Protein AF-D4CXG6-F1 (afdb_monomer_lite)

Radius of gyration: 15.13 Å; chains: 1; bounding box: 37×36×36 Å

Sequence (139 aa):
MRKNEWNICGYTGIQTYENPNTAMRTIRCSNELLEKIRDFYKKVLKIEFDPKKNIRGFKQQELTFSFKCGIGYNIIDEDLLDSTGTGLRRKVFEAYLNYCKNKTESRLNLLNAEIECHNDSKFSSGNFSEKIKIEKFKG

Foldseek 3Di:
DPPAWDQQLNFTWGFPDADPVQRKTKIKTWCVVVVLLCCCCVQWQVDDDDCVPQAAPWDDDPTMIIGIAHDDFDCCQPRVGVALRPCLVVQLSSLSVVCVVPVDPVSLVSSQVSLVVLCPDPCCVDDSHPVGNTDRGDD

Secondary structure (DSSP, 8-state):
--TTEEEETTEEEEEEEE-TTT--EEEEEEHHHHHHHHHHIIIII-S---HHHHSTT-EE-SSEEEEEE-SSS-HIIIIIH---SSSHHHHHHHHHHHHHHS--HHHHHHHHHHHHHHHH-TTTSSSS----PPPPP--

Organism: NCBI:txid546275

Structure (mmCIF, N/CA/C/O backbone):
data_AF-D4CXG6-F1
#
_entry.id   AF-D4CXG6-F1
#
loop_
_atom_site.group_PDB
_atom_site.id
_atom_site.type_symbol
_atom_site.label_atom_id
_atom_site.label_alt_id
_atom_site.label_comp_id
_atom_site.label_asym_id
_atom_site.label_entity_id
_atom_site.label_seq_id
_atom_site.pdbx_PDB_ins_code
_atom_site.Cartn_x
_atom_site.Cartn_y
_atom_site.Cartn_z
_atom_site.occupancy
_atom_site.B_iso_or_equiv
_atom_site.auth_seq_id
_atom_site.auth_comp_id
_atom_site.auth_asym_id
_atom_site.auth_atom_id
_atom_site.pdbx_PDB_model_num
ATOM 1 N N . MET A 1 1 ? 11.153 -19.547 -5.235 1.00 48.75 1 MET A N 1
ATOM 2 C CA . MET A 1 1 ? 10.845 -18.225 -5.826 1.00 48.75 1 MET A CA 1
ATOM 3 C C . MET A 1 1 ? 11.508 -18.140 -7.182 1.00 48.75 1 MET A C 1
ATOM 5 O O . MET A 1 1 ? 12.684 -18.481 -7.279 1.00 48.75 1 MET A O 1
ATOM 9 N N . ARG A 1 2 ? 10.779 -17.740 -8.228 1.00 53.88 2 ARG A N 1
ATOM 10 C CA . ARG A 1 2 ? 11.416 -17.432 -9.520 1.00 53.88 2 ARG A CA 1
ATOM 11 C C . ARG A 1 2 ? 12.286 -16.183 -9.328 1.00 53.88 2 ARG A C 1
ATOM 13 O O . ARG A 1 2 ? 11.924 -15.325 -8.530 1.00 53.88 2 ARG A O 1
ATOM 20 N N . LYS A 1 3 ? 13.414 -16.062 -10.043 1.00 65.06 3 LYS A N 1
ATOM 21 C CA . LYS A 1 3 ? 14.434 -14.999 -9.849 1.00 65.06 3 LYS A CA 1
ATOM 22 C C . LYS A 1 3 ? 13.914 -13.544 -9.894 1.00 65.06 3 LYS A C 1
ATOM 24 O O . LYS A 1 3 ? 14.653 -12.651 -9.510 1.00 65.06 3 LYS A O 1
ATOM 29 N N . ASN A 1 4 ? 12.661 -13.316 -10.299 1.00 87.94 4 ASN A N 1
ATOM 30 C CA . ASN A 1 4 ? 12.071 -11.994 -10.532 1.00 87.94 4 ASN A CA 1
ATOM 31 C C . ASN A 1 4 ? 10.745 -11.763 -9.774 1.00 87.94 4 ASN A C 1
ATOM 33 O O . ASN A 1 4 ? 10.035 -10.804 -10.075 1.00 87.94 4 ASN A O 1
ATOM 37 N N . GLU A 1 5 ? 10.368 -12.644 -8.843 1.00 93.94 5 GLU A N 1
ATOM 38 C CA . GLU A 1 5 ? 9.148 -12.504 -8.035 1.00 93.94 5 GLU A CA 1
ATOM 39 C C . GLU A 1 5 ? 9.421 -11.731 -6.741 1.00 93.94 5 GLU A C 1
ATOM 41 O O . GLU A 1 5 ? 10.360 -12.031 -6.006 1.00 93.94 5 GLU A O 1
ATOM 46 N N . TRP A 1 6 ? 8.555 -10.766 -6.447 1.00 93.19 6 TRP A N 1
ATOM 47 C CA . TRP A 1 6 ? 8.600 -9.908 -5.270 1.00 93.19 6 TRP A CA 1
ATOM 48 C C . TRP A 1 6 ? 7.334 -10.110 -4.436 1.00 93.19 6 TRP A C 1
ATOM 50 O O . TRP A 1 6 ? 6.233 -10.186 -4.981 1.00 93.19 6 TRP A O 1
ATOM 60 N N . ASN A 1 7 ? 7.480 -10.172 -3.112 1.00 93.81 7 ASN A N 1
ATOM 61 C CA . ASN A 1 7 ? 6.342 -10.138 -2.196 1.00 93.81 7 ASN A CA 1
ATOM 62 C C . ASN A 1 7 ? 6.025 -8.680 -1.832 1.00 93.81 7 ASN A C 1
ATOM 64 O O . ASN A 1 7 ? 6.774 -8.050 -1.089 1.00 93.81 7 ASN A O 1
ATOM 68 N N . ILE A 1 8 ? 4.914 -8.160 -2.349 1.00 94.62 8 ILE A N 1
ATOM 69 C CA . ILE A 1 8 ? 4.419 -6.804 -2.107 1.00 94.62 8 ILE A CA 1
ATOM 70 C C . ILE A 1 8 ? 3.212 -6.898 -1.168 1.00 94.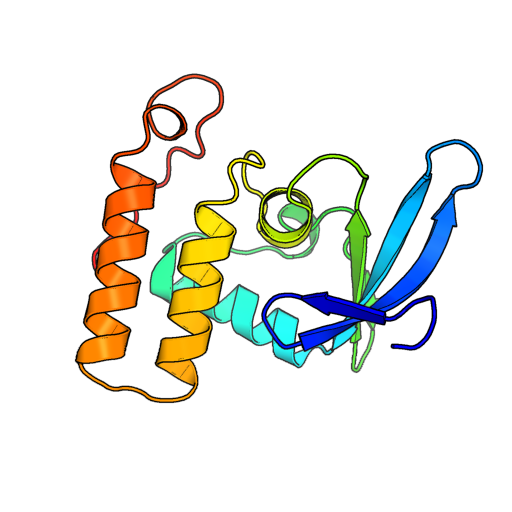62 8 ILE A C 1
ATOM 72 O O . ILE A 1 8 ? 2.075 -7.035 -1.613 1.00 94.62 8 ILE A O 1
ATOM 76 N N . CYS A 1 9 ? 3.459 -6.899 0.145 1.00 92.75 9 CYS A N 1
ATOM 77 C CA . CYS A 1 9 ? 2.420 -7.009 1.184 1.00 92.75 9 CYS A CA 1
ATOM 78 C C . CYS A 1 9 ? 1.463 -8.211 1.007 1.00 92.75 9 CYS A C 1
ATOM 80 O O . CYS A 1 9 ? 0.257 -8.115 1.243 1.00 92.75 9 CYS A O 1
ATOM 82 N N . GLY A 1 10 ? 1.986 -9.358 0.571 1.00 93.00 10 GLY A N 1
ATOM 83 C CA . GLY A 1 10 ? 1.208 -10.568 0.295 1.00 93.00 10 GLY A CA 1
ATOM 84 C C . GLY A 1 10 ? 0.676 -10.678 -1.136 1.00 93.00 10 GLY A C 1
ATOM 85 O O . GLY A 1 10 ? 0.007 -11.663 -1.436 1.00 93.00 10 GLY A O 1
ATOM 86 N N . TYR A 1 11 ? 0.974 -9.712 -2.008 1.00 95.50 11 TYR A N 1
ATOM 87 C CA . TYR A 1 11 ? 0.708 -9.777 -3.446 1.00 95.50 11 TYR A CA 1
ATOM 88 C C . TYR A 1 11 ? 1.986 -10.100 -4.217 1.00 95.50 11 TYR A C 1
ATOM 90 O O . TYR A 1 11 ? 3.078 -9.658 -3.856 1.00 95.50 11 TYR A O 1
ATOM 98 N N . THR A 1 12 ? 1.858 -10.841 -5.314 1.00 96.12 12 THR A N 1
ATOM 99 C CA . THR A 1 12 ? 2.987 -11.119 -6.206 1.00 96.12 12 THR A CA 1
ATOM 100 C C . THR A 1 12 ? 3.248 -9.925 -7.122 1.00 96.12 12 THR A C 1
ATOM 102 O O . THR A 1 12 ? 2.409 -9.566 -7.948 1.00 96.12 12 THR A O 1
ATOM 105 N N . GLY A 1 13 ? 4.438 -9.341 -7.002 1.00 96.50 13 GLY A N 1
ATOM 106 C CA . GLY A 1 13 ? 5.016 -8.427 -7.981 1.00 96.50 13 GLY A CA 1
ATOM 107 C C . GLY A 1 13 ? 6.009 -9.158 -8.884 1.00 96.50 13 GLY A C 1
ATOM 108 O O . GLY A 1 13 ? 6.732 -10.041 -8.431 1.00 96.50 13 GLY A O 1
ATOM 109 N N . ILE A 1 14 ? 6.066 -8.792 -10.161 1.00 96.75 14 ILE A N 1
ATOM 110 C CA . ILE A 1 14 ? 7.031 -9.336 -11.122 1.00 96.75 14 ILE A CA 1
ATOM 111 C C . ILE A 1 14 ? 7.955 -8.216 -11.587 1.00 96.75 14 ILE A C 1
ATOM 113 O O . ILE A 1 14 ? 7.494 -7.233 -12.169 1.00 96.75 14 ILE A O 1
ATOM 117 N N . GLN A 1 15 ? 9.259 -8.377 -11.382 1.00 95.94 15 GLN A N 1
ATOM 118 C CA . GLN A 1 15 ? 10.258 -7.503 -11.985 1.00 95.94 15 GLN A CA 1
ATOM 119 C C . GLN A 1 15 ? 10.287 -7.728 -13.499 1.00 95.94 15 GLN A C 1
ATOM 121 O O . GLN A 1 15 ? 10.541 -8.832 -13.978 1.00 95.94 15 GLN A O 1
ATOM 126 N N . THR A 1 16 ? 10.009 -6.666 -14.251 1.00 95.62 16 THR A N 1
ATOM 127 C CA . THR A 1 16 ? 9.926 -6.686 -15.723 1.00 95.62 16 THR A CA 1
ATOM 128 C C . THR A 1 16 ? 11.116 -6.013 -16.393 1.00 95.62 16 THR A C 1
ATOM 130 O O . THR A 1 16 ? 11.385 -6.268 -17.562 1.00 95.62 16 THR A O 1
ATOM 133 N N . TYR A 1 17 ? 11.833 -5.164 -15.658 1.00 94.56 17 TYR A N 1
ATOM 134 C CA . TYR A 1 17 ? 12.991 -4.434 -16.153 1.00 94.56 17 TYR A CA 1
ATOM 135 C C . TYR A 1 17 ? 13.895 -4.012 -14.992 1.00 94.56 17 TYR A C 1
ATOM 137 O O . TYR A 1 17 ? 13.399 -3.711 -13.904 1.00 94.56 17 TYR A O 1
ATOM 145 N N . GLU A 1 18 ? 15.201 -3.950 -15.245 1.00 94.88 18 GLU A N 1
ATOM 146 C CA . GLU A 1 18 ? 16.203 -3.320 -14.384 1.00 94.88 18 GLU A CA 1
ATOM 147 C C . GLU A 1 18 ? 17.098 -2.438 -15.252 1.00 94.88 18 GLU A C 1
ATOM 149 O O . GLU A 1 18 ? 17.608 -2.883 -16.279 1.00 94.88 18 GLU A O 1
ATOM 154 N N . ASN A 1 19 ? 17.254 -1.173 -14.867 1.00 92.56 19 ASN A N 1
ATOM 155 C CA . ASN A 1 19 ? 18.161 -0.266 -15.548 1.00 92.56 19 ASN A CA 1
ATOM 156 C C . ASN A 1 19 ? 19.610 -0.668 -15.219 1.00 92.56 19 ASN A C 1
ATOM 158 O O . ASN A 1 19 ? 19.979 -0.604 -14.045 1.00 92.56 19 ASN A O 1
ATOM 162 N N . PRO A 1 20 ? 20.445 -1.014 -16.215 1.00 91.19 20 PRO A N 1
ATOM 163 C CA . PRO A 1 20 ? 21.800 -1.511 -15.968 1.00 91.19 20 PRO A CA 1
ATOM 164 C C . PRO A 1 20 ? 22.737 -0.459 -15.358 1.00 91.19 20 PRO A C 1
ATOM 166 O O . PRO A 1 20 ? 23.720 -0.819 -14.724 1.00 91.19 20 PRO A O 1
ATOM 169 N N . ASN A 1 21 ? 22.428 0.832 -15.517 1.00 92.56 21 ASN A N 1
ATOM 170 C CA . ASN A 1 21 ? 23.275 1.929 -15.046 1.00 92.56 21 ASN A CA 1
ATOM 171 C C . ASN A 1 21 ? 22.874 2.438 -13.657 1.00 92.56 21 ASN A C 1
ATOM 173 O O . ASN A 1 21 ? 23.704 2.990 -12.945 1.00 92.56 21 ASN A O 1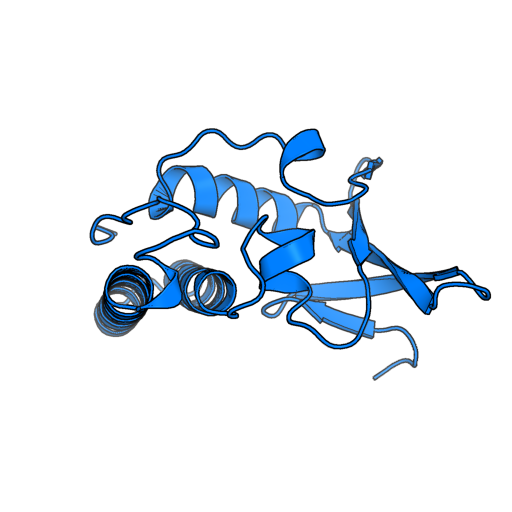
ATOM 177 N N . THR A 1 22 ? 21.600 2.299 -13.276 1.00 90.75 22 THR A N 1
ATOM 178 C CA . THR A 1 22 ? 21.073 2.862 -12.017 1.00 90.75 22 THR A CA 1
ATOM 179 C C . THR A 1 22 ? 20.518 1.819 -11.053 1.00 90.75 22 THR A C 1
ATOM 181 O O . THR A 1 22 ? 20.075 2.184 -9.967 1.00 90.75 22 THR A O 1
ATOM 184 N N . ALA A 1 23 ? 20.476 0.543 -11.453 1.00 90.69 23 ALA A N 1
ATOM 185 C CA . ALA A 1 23 ? 19.812 -0.553 -10.740 1.00 90.69 23 ALA A CA 1
ATOM 186 C C . ALA A 1 23 ? 18.314 -0.312 -10.437 1.00 90.69 23 ALA A C 1
ATOM 188 O O . ALA A 1 23 ? 17.702 -1.046 -9.661 1.00 90.69 23 ALA A O 1
ATOM 189 N N . MET A 1 24 ? 17.693 0.706 -11.048 1.00 94.38 24 MET A N 1
ATOM 190 C CA . MET A 1 24 ? 16.272 1.002 -10.872 1.00 94.38 24 MET A CA 1
ATOM 191 C C . MET A 1 24 ? 15.422 -0.071 -11.546 1.00 94.38 24 MET A C 1
ATOM 193 O O . MET A 1 24 ? 15.596 -0.362 -12.731 1.00 94.38 24 MET A O 1
ATOM 197 N N . ARG A 1 25 ? 14.462 -0.622 -10.811 1.00 95.75 25 ARG A N 1
ATOM 198 C CA . ARG A 1 25 ? 13.620 -1.734 -11.256 1.00 95.75 25 ARG A CA 1
ATOM 199 C C . ARG A 1 25 ? 12.233 -1.254 -11.630 1.00 95.75 25 ARG A C 1
ATOM 201 O O . ARG A 1 25 ? 11.761 -0.247 -11.117 1.00 95.75 25 ARG A O 1
ATOM 208 N N . THR A 1 26 ? 11.575 -1.978 -12.529 1.00 97.19 26 THR A N 1
ATOM 209 C CA . THR A 1 26 ? 10.138 -1.832 -12.797 1.00 97.19 26 THR A CA 1
ATOM 210 C C . THR A 1 26 ? 9.419 -3.085 -12.331 1.00 97.19 26 THR A C 1
ATOM 212 O O . THR A 1 26 ? 9.649 -4.174 -12.869 1.00 97.19 26 THR A O 1
ATOM 215 N N . ILE A 1 27 ? 8.542 -2.927 -11.345 1.00 97.38 27 ILE A N 1
ATOM 216 C CA . ILE A 1 27 ? 7.746 -4.008 -10.770 1.00 97.38 27 ILE A CA 1
ATOM 217 C C . ILE A 1 27 ? 6.322 -3.890 -11.300 1.00 97.38 27 ILE A C 1
ATOM 219 O O . ILE A 1 27 ? 5.724 -2.817 -11.250 1.00 97.38 27 ILE A O 1
ATOM 223 N N . ARG A 1 28 ? 5.783 -4.991 -11.822 1.00 97.81 28 ARG A N 1
ATOM 224 C CA . ARG A 1 28 ? 4.398 -5.109 -12.286 1.00 97.81 28 ARG A CA 1
ATOM 225 C C . ARG A 1 28 ? 3.577 -5.906 -11.277 1.00 97.81 28 ARG A C 1
ATOM 227 O O . ARG A 1 28 ? 3.983 -7.004 -10.905 1.00 97.81 28 ARG A O 1
ATOM 234 N N . CYS A 1 29 ? 2.416 -5.382 -10.905 1.00 97.75 29 CYS A N 1
ATOM 235 C CA . CYS A 1 29 ? 1.478 -5.962 -9.945 1.00 97.75 29 CYS A CA 1
ATOM 236 C C . CYS A 1 29 ? 0.060 -6.028 -10.536 1.00 97.75 29 CYS A C 1
ATOM 238 O O . CYS A 1 29 ? -0.241 -5.368 -11.533 1.00 97.75 29 CYS A O 1
ATOM 240 N N . SER A 1 30 ? -0.826 -6.811 -9.918 1.00 97.75 30 SER A N 1
ATOM 241 C CA . SER A 1 30 ? -2.244 -6.855 -10.295 1.00 97.75 30 SER A CA 1
ATOM 242 C C . SER A 1 30 ? -2.971 -5.557 -9.930 1.00 97.75 30 SER A C 1
ATOM 244 O O . SER A 1 30 ? -2.644 -4.906 -8.937 1.00 97.75 30 SER A O 1
ATOM 246 N N . ASN A 1 31 ? -4.008 -5.202 -10.695 1.00 97.81 31 ASN A N 1
ATOM 247 C CA . ASN A 1 31 ? -4.876 -4.070 -10.349 1.00 97.81 31 ASN A CA 1
ATOM 248 C C . ASN A 1 31 ? -5.645 -4.294 -9.032 1.00 97.81 31 ASN A C 1
ATOM 250 O O . ASN A 1 31 ? -6.054 -3.327 -8.403 1.00 97.81 31 ASN A O 1
ATOM 254 N N . GLU A 1 32 ? -5.763 -5.532 -8.544 1.00 97.56 32 GLU A N 1
ATOM 255 C CA . GLU A 1 32 ? -6.318 -5.809 -7.213 1.00 97.56 32 GLU A CA 1
ATOM 256 C C . GLU A 1 32 ? -5.523 -5.109 -6.099 1.00 97.56 32 GLU A C 1
ATOM 258 O O . GLU A 1 32 ? -6.116 -4.475 -5.224 1.00 97.56 32 GLU A O 1
ATOM 263 N N . LEU A 1 33 ? -4.184 -5.158 -6.153 1.00 97.88 33 LEU A N 1
ATOM 264 C CA . LEU A 1 33 ? -3.340 -4.426 -5.207 1.00 97.88 33 LEU A CA 1
ATOM 265 C C . LEU A 1 33 ? -3.579 -2.913 -5.320 1.00 97.88 33 LEU A C 1
ATOM 267 O O . LEU A 1 33 ? -3.671 -2.236 -4.298 1.00 97.88 33 LEU A O 1
ATOM 271 N N . LEU A 1 34 ? -3.726 -2.389 -6.542 1.00 98.06 34 LEU A N 1
ATOM 272 C CA . LEU A 1 34 ? -4.014 -0.969 -6.760 1.00 98.06 34 LEU A CA 1
ATOM 273 C C . LEU A 1 34 ? -5.338 -0.556 -6.108 1.00 98.06 34 LEU A C 1
ATOM 275 O O . LEU A 1 34 ? -5.387 0.482 -5.451 1.00 98.06 34 LEU A O 1
ATOM 279 N N . GLU A 1 35 ? -6.388 -1.374 -6.220 1.00 97.62 35 GLU A N 1
ATOM 280 C CA . GLU A 1 35 ? -7.658 -1.107 -5.538 1.00 97.62 35 GLU A CA 1
ATOM 281 C C . GLU A 1 35 ? -7.504 -1.118 -4.014 1.00 97.62 35 GLU A C 1
ATOM 283 O O . GLU A 1 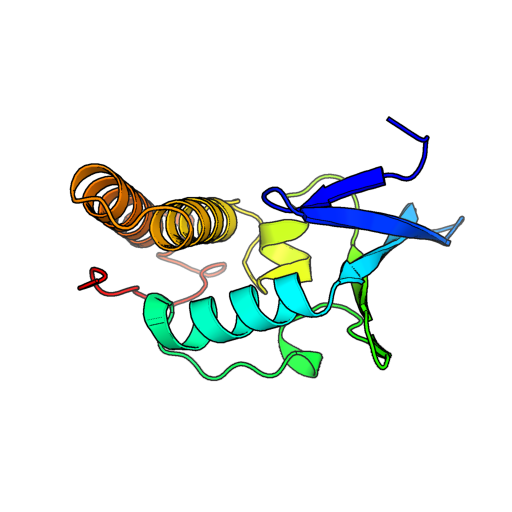35 ? -8.090 -0.275 -3.337 1.00 97.62 35 GLU A O 1
ATOM 288 N N . LYS A 1 36 ? -6.672 -2.004 -3.447 1.00 98.06 36 LYS A N 1
ATOM 289 C CA . LYS A 1 36 ? -6.389 -1.968 -2.002 1.00 98.06 36 LYS A CA 1
ATOM 290 C C . LYS A 1 36 ? -5.646 -0.712 -1.575 1.00 98.06 36 LYS A C 1
ATOM 292 O O . LYS A 1 36 ? -5.943 -0.196 -0.500 1.00 98.06 36 LYS A O 1
ATOM 297 N N . ILE A 1 37 ? -4.720 -0.216 -2.394 1.00 98.12 37 ILE A N 1
ATOM 298 C CA . ILE A 1 37 ? -4.020 1.048 -2.134 1.00 98.12 37 ILE A CA 1
ATOM 299 C C . ILE A 1 37 ? -5.020 2.212 -2.186 1.00 98.12 37 ILE A C 1
ATOM 301 O O . ILE A 1 37 ? -5.073 3.001 -1.248 1.00 98.12 37 ILE A O 1
ATOM 305 N N . ARG A 1 38 ? -5.892 2.278 -3.202 1.00 97.75 38 ARG A N 1
ATOM 306 C CA . ARG A 1 38 ? -6.968 3.292 -3.281 1.00 97.75 38 ARG A CA 1
ATOM 307 C C . ARG A 1 38 ? -7.841 3.294 -2.032 1.00 97.75 38 ARG A C 1
ATOM 309 O O . ARG A 1 38 ? -8.101 4.339 -1.434 1.00 97.75 38 ARG A O 1
ATOM 316 N N . ASP A 1 39 ? -8.274 2.106 -1.629 1.00 97.69 39 ASP A N 1
ATOM 317 C CA . ASP A 1 39 ? -9.080 1.904 -0.435 1.00 97.69 39 ASP A CA 1
ATOM 318 C C . ASP A 1 39 ? -8.342 2.339 0.833 1.00 97.69 39 ASP A C 1
ATOM 320 O O . ASP A 1 39 ? -8.940 2.974 1.697 1.00 97.69 39 ASP A O 1
ATOM 324 N N . PHE A 1 40 ? -7.052 2.029 0.941 1.00 97.44 40 PHE A N 1
ATOM 325 C CA . PHE A 1 40 ? -6.211 2.436 2.058 1.00 97.44 40 PHE A CA 1
ATOM 326 C C . PHE A 1 40 ? -6.107 3.962 2.168 1.00 97.44 40 PHE A C 1
ATOM 328 O O . PHE A 1 40 ? -6.374 4.515 3.237 1.00 97.44 40 PHE A O 1
ATOM 335 N N . TYR A 1 41 ? -5.828 4.655 1.062 1.00 96.00 41 TYR A N 1
ATOM 336 C CA . TYR A 1 41 ? -5.781 6.118 1.037 1.00 96.00 41 TYR A CA 1
ATOM 337 C C . TYR A 1 41 ? -7.122 6.736 1.451 1.00 96.00 41 TYR A C 1
ATOM 339 O O . TYR A 1 41 ? -7.175 7.616 2.309 1.00 96.00 41 TYR A O 1
ATOM 347 N N . LYS A 1 42 ? -8.231 6.215 0.918 1.00 95.75 42 LYS A N 1
ATOM 348 C CA . LYS A 1 42 ? -9.578 6.717 1.214 1.00 95.75 42 LYS A CA 1
ATOM 349 C C . LYS A 1 42 ? -10.034 6.423 2.645 1.00 95.75 42 LYS A C 1
ATOM 351 O O . LYS A 1 42 ? -10.698 7.242 3.282 1.00 95.75 42 LYS A O 1
ATOM 356 N N . LYS A 1 43 ? -9.789 5.209 3.137 1.00 96.12 43 LYS A N 1
ATOM 357 C CA . LYS A 1 43 ? -10.406 4.704 4.372 1.00 96.12 43 LYS A CA 1
ATOM 358 C C . LYS A 1 43 ? -9.518 4.898 5.592 1.00 96.12 43 LYS A C 1
ATOM 360 O O . LYS A 1 43 ? -10.075 5.140 6.660 1.00 96.12 43 LYS A O 1
ATOM 365 N N . VAL A 1 44 ? -8.200 4.824 5.423 1.00 95.62 44 VAL A N 1
ATOM 366 C CA . VAL A 1 44 ? -7.221 4.961 6.506 1.00 95.62 44 VAL A CA 1
ATOM 367 C C . VAL A 1 44 ? -6.573 6.338 6.460 1.00 95.62 44 VAL A C 1
ATOM 369 O O . VAL A 1 44 ? -6.756 7.100 7.398 1.00 95.62 44 VAL A O 1
ATOM 372 N N . LEU A 1 45 ? -5.898 6.703 5.363 1.00 92.75 45 LEU A N 1
ATOM 373 C CA . LEU A 1 45 ? -5.139 7.964 5.313 1.00 92.75 45 LEU A CA 1
ATOM 374 C C . LEU A 1 45 ? -6.021 9.219 5.238 1.00 92.75 45 LEU A C 1
ATOM 376 O O . LEU A 1 45 ? -5.588 10.281 5.667 1.00 92.75 45 LEU A O 1
ATOM 380 N N . LYS A 1 46 ? -7.249 9.104 4.712 1.00 92.50 46 LYS A N 1
ATOM 381 C CA . LYS A 1 46 ? -8.200 10.218 4.520 1.00 92.50 46 LYS A CA 1
ATOM 382 C C . LYS A 1 46 ? -7.659 11.348 3.635 1.00 92.50 46 LYS A C 1
ATOM 384 O O . LYS A 1 46 ? -8.010 12.507 3.826 1.00 92.50 46 LYS A O 1
ATOM 389 N N . ILE A 1 47 ? -6.853 10.998 2.636 1.00 90.56 47 ILE A N 1
ATOM 390 C CA . ILE A 1 47 ? -6.294 11.942 1.660 1.00 90.56 47 ILE A CA 1
ATOM 391 C C . ILE A 1 47 ? -6.677 11.544 0.233 1.00 90.56 47 ILE A C 1
ATOM 393 O O . ILE A 1 47 ? -7.036 10.392 -0.033 1.00 90.56 47 ILE A O 1
ATOM 397 N N . GLU A 1 48 ? -6.607 12.507 -0.685 1.00 92.12 48 GLU A N 1
ATOM 398 C CA . GLU A 1 48 ? -6.776 12.249 -2.114 1.00 92.12 48 GLU A CA 1
ATOM 399 C C . GLU A 1 48 ? -5.661 11.327 -2.625 1.00 92.12 48 GLU A C 1
ATOM 401 O O . GLU A 1 48 ? -4.501 11.459 -2.235 1.00 92.12 48 GLU A O 1
ATOM 406 N N . PHE A 1 49 ? -6.023 10.390 -3.500 1.00 94.75 49 PHE A N 1
ATOM 407 C CA . PHE A 1 49 ? -5.084 9.472 -4.128 1.00 94.75 49 PHE A CA 1
ATOM 408 C C . PHE A 1 49 ? -5.156 9.586 -5.643 1.00 94.75 49 PHE A C 1
ATOM 410 O O . PHE A 1 49 ? -6.176 9.263 -6.256 1.00 94.75 49 PHE A O 1
ATOM 417 N N . ASP A 1 50 ? -4.038 9.984 -6.237 1.00 96.06 50 ASP A N 1
ATOM 418 C CA . ASP A 1 50 ? -3.799 9.953 -7.670 1.00 96.06 50 ASP A CA 1
ATOM 419 C C . ASP A 1 50 ? -2.596 9.034 -7.931 1.00 96.06 50 ASP A C 1
ATOM 421 O O . ASP A 1 50 ? -1.454 9.429 -7.674 1.00 96.06 50 ASP A O 1
ATOM 425 N N . PRO A 1 51 ? -2.804 7.824 -8.484 1.00 96.50 51 PRO A N 1
ATOM 426 C CA . PRO A 1 51 ? -1.720 6.890 -8.768 1.00 96.50 51 PRO A CA 1
ATOM 427 C C . PRO A 1 51 ? -0.567 7.502 -9.569 1.00 96.50 51 PRO A C 1
ATOM 429 O O . PRO A 1 51 ? 0.580 7.117 -9.374 1.00 96.50 51 PRO A O 1
ATOM 432 N N . LYS A 1 52 ? -0.841 8.462 -10.466 1.00 96.81 52 LYS A N 1
ATOM 433 C CA . LYS A 1 52 ? 0.208 9.097 -11.278 1.00 96.81 52 LYS A CA 1
ATOM 434 C C . LYS A 1 52 ? 1.121 10.006 -10.457 1.00 96.81 52 LYS A C 1
ATOM 436 O O . LYS A 1 52 ? 2.254 10.231 -10.877 1.00 96.81 52 LYS A O 1
ATOM 441 N N . LYS A 1 53 ? 0.629 10.534 -9.335 1.00 94.62 53 LYS A N 1
ATOM 442 C CA . LYS A 1 53 ? 1.382 11.399 -8.419 1.00 94.62 53 LYS A CA 1
ATOM 443 C C . LYS A 1 53 ? 2.000 10.604 -7.274 1.00 94.62 53 LYS A C 1
ATOM 445 O O . LYS A 1 53 ? 3.153 10.841 -6.951 1.00 94.62 53 LYS A O 1
ATOM 450 N N . ASN A 1 54 ? 1.248 9.659 -6.708 1.00 94.81 54 ASN A N 1
ATOM 451 C CA . ASN A 1 54 ? 1.616 8.961 -5.475 1.00 94.81 54 ASN A CA 1
ATOM 452 C C . ASN A 1 54 ? 2.388 7.650 -5.701 1.00 94.81 54 ASN A C 1
ATOM 454 O O . ASN A 1 54 ? 2.938 7.092 -4.760 1.00 94.81 54 ASN A O 1
ATOM 458 N N . ILE A 1 55 ? 2.414 7.107 -6.923 1.00 97.06 55 ILE A N 1
ATOM 459 C CA . ILE A 1 55 ? 3.182 5.895 -7.230 1.00 97.06 55 ILE A CA 1
ATOM 460 C C . ILE A 1 55 ? 4.282 6.245 -8.225 1.00 97.06 55 ILE A C 1
ATOM 462 O O . ILE A 1 55 ? 4.032 6.676 -9.358 1.00 97.06 55 ILE A O 1
ATOM 466 N N . ARG A 1 56 ? 5.534 6.011 -7.829 1.00 95.38 56 ARG A N 1
ATOM 467 C CA . ARG A 1 56 ? 6.689 6.388 -8.638 1.00 95.38 56 ARG A CA 1
ATOM 468 C C . ARG A 1 56 ? 6.685 5.653 -9.973 1.00 95.38 56 ARG A C 1
ATOM 470 O O . ARG A 1 56 ? 6.745 4.428 -10.048 1.00 95.38 56 ARG A O 1
ATOM 477 N N . GLY A 1 57 ? 6.677 6.413 -11.067 1.00 96.50 57 GLY A N 1
ATOM 478 C CA . GLY A 1 57 ? 6.723 5.850 -12.418 1.00 96.50 57 GLY A CA 1
ATOM 479 C C . GLY A 1 57 ? 5.496 5.009 -12.784 1.00 96.50 57 GLY A C 1
ATOM 480 O O . GLY A 1 57 ? 5.625 4.105 -13.613 1.00 96.50 57 GLY A O 1
ATOM 481 N N . PHE A 1 58 ? 4.344 5.297 -12.170 1.00 98.31 58 PHE A N 1
ATOM 482 C CA . PHE A 1 58 ? 3.089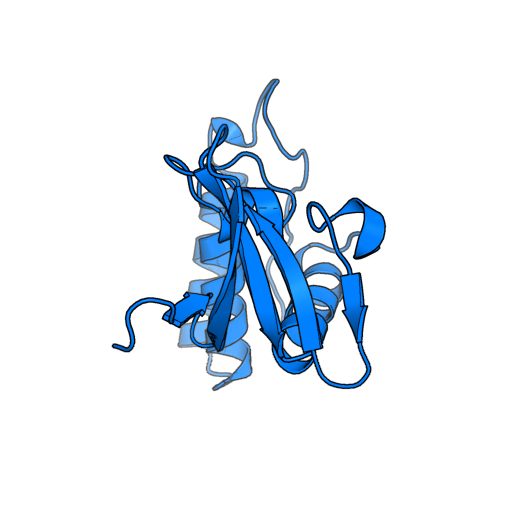 4.592 -12.397 1.00 98.31 58 PHE A CA 1
ATOM 483 C C . PHE A 1 58 ? 2.731 4.475 -13.883 1.00 98.31 58 PHE A C 1
ATOM 485 O O . PHE A 1 58 ? 2.697 5.459 -14.627 1.00 98.31 58 PHE A O 1
ATOM 492 N N . LYS A 1 59 ? 2.397 3.255 -14.303 1.00 97.69 59 LYS A N 1
ATOM 493 C CA . LYS A 1 59 ? 1.730 2.965 -15.576 1.00 97.69 59 LYS A CA 1
ATOM 494 C C . LYS A 1 59 ? 0.666 1.908 -15.339 1.00 97.69 59 LYS A C 1
ATOM 496 O O . LYS A 1 59 ? 0.940 0.918 -14.670 1.00 97.69 59 LYS A O 1
ATOM 501 N N . GLN A 1 60 ? -0.514 2.092 -15.917 1.00 97.50 60 GLN A N 1
ATOM 502 C CA . GLN A 1 60 ? -1.618 1.141 -15.811 1.00 97.50 60 GLN A CA 1
ATOM 503 C C . GLN A 1 60 ? -1.925 0.510 -17.169 1.00 97.50 60 GLN A C 1
ATOM 505 O O . GLN A 1 60 ? -1.869 1.170 -18.204 1.00 97.50 60 GLN A O 1
ATOM 510 N N . GLN A 1 61 ? -2.250 -0.774 -17.131 1.00 95.31 61 GLN A N 1
ATOM 511 C CA . GLN A 1 61 ? -2.823 -1.576 -18.205 1.00 95.31 61 GLN A CA 1
ATOM 512 C C . GLN A 1 61 ? -4.152 -2.167 -17.708 1.00 95.31 61 GLN A C 1
ATOM 514 O O . GLN A 1 61 ? -4.515 -2.009 -16.539 1.00 95.31 61 GLN A O 1
ATOM 519 N N . GLU A 1 62 ? -4.866 -2.874 -18.582 1.00 94.00 62 GLU A N 1
ATOM 520 C CA . GLU A 1 62 ? -6.199 -3.426 -18.306 1.00 94.00 62 GLU A CA 1
ATOM 521 C C . GLU A 1 62 ? -6.274 -4.212 -16.982 1.00 94.00 62 GLU A C 1
ATOM 523 O O . GLU A 1 62 ? -7.121 -3.923 -16.138 1.00 94.00 62 GLU A O 1
ATOM 528 N N . LEU A 1 63 ? -5.334 -5.137 -16.746 1.00 96.19 63 LEU A N 1
ATOM 529 C CA . LEU A 1 63 ? -5.345 -6.028 -15.571 1.00 96.19 63 LEU A CA 1
ATOM 530 C C . LEU A 1 63 ? -4.208 -5.779 -14.568 1.00 96.19 63 LEU A C 1
ATOM 532 O O . LEU A 1 63 ? -4.212 -6.328 -13.463 1.00 96.19 63 LEU A O 1
ATOM 536 N N . THR A 1 64 ? -3.219 -4.969 -14.937 1.00 98.06 64 THR A N 1
ATOM 537 C CA . THR A 1 64 ? -2.008 -4.759 -14.136 1.00 98.06 64 THR A CA 1
ATOM 538 C C . THR A 1 64 ? -1.594 -3.304 -14.114 1.00 98.06 64 THR A C 1
ATOM 540 O O . THR A 1 64 ? -1.829 -2.576 -15.075 1.00 98.06 64 THR A O 1
ATOM 543 N N . PHE A 1 65 ? -0.853 -2.917 -13.087 1.00 98.44 65 PHE A N 1
ATOM 544 C CA . PHE A 1 65 ? -0.098 -1.674 -13.073 1.00 98.44 65 PHE A CA 1
ATOM 545 C C . PHE A 1 65 ? 1.378 -1.965 -12.816 1.00 98.44 65 PHE A C 1
ATOM 547 O O . PHE A 1 65 ? 1.749 -3.047 -12.357 1.00 98.44 65 PHE A O 1
ATOM 554 N N . SER A 1 66 ? 2.236 -1.004 -13.124 1.00 98.06 66 SER A N 1
ATOM 555 C CA . SER A 1 66 ? 3.653 -1.061 -12.800 1.00 98.06 66 SER A CA 1
ATOM 556 C C . SER A 1 66 ? 4.111 0.210 -12.118 1.00 98.06 66 SER A C 1
ATOM 558 O O . SER A 1 66 ? 3.600 1.288 -12.420 1.00 98.06 66 SER A O 1
ATOM 560 N N . PHE A 1 67 ? 5.127 0.079 -11.280 1.00 98.00 67 PHE A N 1
ATOM 561 C CA . PHE A 1 67 ? 5.828 1.185 -10.645 1.00 98.00 67 PHE A CA 1
ATOM 562 C C . PHE A 1 67 ? 7.337 0.964 -10.731 1.00 98.00 67 PHE A C 1
ATOM 564 O O . PHE A 1 67 ? 7.806 -0.146 -11.011 1.00 98.00 67 PHE A O 1
ATOM 571 N N . LYS A 1 68 ? 8.102 2.034 -10.537 1.00 97.25 68 LYS A N 1
ATOM 572 C CA . LYS A 1 68 ? 9.561 1.996 -10.496 1.00 97.25 68 LYS A CA 1
ATOM 573 C C . LYS A 1 68 ? 10.037 2.064 -9.059 1.00 97.25 68 LYS A C 1
ATOM 575 O O . LYS A 1 68 ? 9.514 2.868 -8.301 1.00 97.25 68 LYS A O 1
ATOM 580 N N . CYS A 1 69 ? 11.065 1.297 -8.726 1.00 95.31 69 CYS A N 1
ATOM 581 C CA . CYS A 1 69 ? 11.669 1.341 -7.403 1.00 95.31 69 CYS A CA 1
ATOM 582 C C . CYS A 1 69 ? 13.193 1.260 -7.444 1.00 95.31 69 CYS A C 1
ATOM 584 O O . CYS A 1 69 ? 13.782 0.716 -8.385 1.00 95.31 69 CYS A O 1
ATOM 586 N N . GLY A 1 70 ? 13.824 1.828 -6.422 1.00 90.56 70 GLY A N 1
ATOM 587 C CA . GLY A 1 70 ? 15.264 1.769 -6.205 1.00 90.56 70 GLY A CA 1
ATOM 588 C C . GLY A 1 70 ? 15.696 0.552 -5.386 1.00 90.56 70 GLY A C 1
ATOM 589 O O . GLY A 1 70 ? 15.013 -0.474 -5.330 1.00 90.56 70 GLY A O 1
ATOM 590 N N . ILE A 1 71 ? 16.865 0.680 -4.756 1.00 84.31 71 ILE A N 1
ATOM 591 C CA . ILE A 1 71 ? 17.465 -0.314 -3.862 1.00 84.31 71 ILE A CA 1
ATOM 592 C C . ILE A 1 71 ? 17.945 0.368 -2.580 1.00 84.31 71 ILE A C 1
ATOM 594 O O . ILE A 1 71 ? 18.258 1.554 -2.598 1.00 84.31 71 ILE A O 1
ATOM 598 N N . GLY A 1 72 ? 18.049 -0.386 -1.484 1.00 84.12 72 GLY A N 1
ATOM 599 C CA . GLY A 1 72 ? 18.627 0.112 -0.228 1.00 84.12 72 GLY A CA 1
ATOM 600 C C . GLY A 1 72 ? 17.647 0.809 0.724 1.00 84.12 72 GLY A C 1
ATOM 601 O O . GLY A 1 72 ? 18.080 1.302 1.758 1.00 84.12 72 GLY A O 1
ATOM 602 N N . TYR A 1 73 ? 16.347 0.822 0.417 1.00 87.69 73 TYR A N 1
ATOM 603 C CA . TYR A 1 73 ? 15.291 1.384 1.270 1.00 87.69 73 TYR A CA 1
ATOM 604 C C . TYR A 1 73 ? 13.976 0.598 1.138 1.00 87.69 73 TYR A C 1
ATOM 606 O O . TYR A 1 73 ? 13.876 -0.365 0.368 1.00 87.69 73 TYR A O 1
ATOM 614 N N . ASN A 1 74 ? 12.956 0.978 1.915 1.00 90.00 74 ASN A N 1
ATOM 615 C CA . ASN A 1 74 ? 11.649 0.334 1.870 1.00 90.00 74 ASN A CA 1
ATOM 616 C C . ASN A 1 74 ? 10.840 0.801 0.652 1.00 90.00 74 ASN A C 1
ATOM 618 O O . ASN A 1 74 ? 10.081 1.764 0.723 1.00 90.00 74 ASN A O 1
ATOM 622 N N . ILE A 1 75 ? 10.978 0.075 -0.456 1.00 93.25 75 ILE A N 1
ATOM 623 C CA . ILE A 1 75 ? 10.333 0.423 -1.729 1.00 93.25 75 ILE A CA 1
ATOM 624 C C . ILE A 1 75 ? 8.801 0.461 -1.662 1.00 93.25 75 ILE A C 1
ATOM 626 O O . ILE A 1 75 ? 8.169 1.153 -2.453 1.00 93.25 75 ILE A O 1
ATOM 630 N N . ILE A 1 76 ? 8.190 -0.302 -0.749 1.00 94.31 76 ILE A N 1
ATOM 631 C CA . ILE A 1 76 ? 6.733 -0.321 -0.605 1.00 94.31 76 ILE A CA 1
ATOM 632 C C . ILE A 1 76 ? 6.288 0.968 0.072 1.00 94.31 76 ILE A C 1
ATOM 634 O O . ILE A 1 76 ? 5.305 1.570 -0.336 1.00 94.31 76 ILE A O 1
ATOM 638 N N . ASP A 1 77 ? 7.019 1.384 1.100 1.00 92.19 77 ASP A N 1
ATOM 639 C CA . ASP A 1 77 ? 6.748 2.625 1.808 1.00 92.19 77 ASP A CA 1
ATOM 640 C C . ASP A 1 77 ? 6.926 3.825 0.870 1.00 92.19 77 ASP A C 1
ATOM 642 O O . ASP A 1 77 ? 5.994 4.589 0.661 1.00 92.19 77 ASP A O 1
ATOM 646 N N . GLU A 1 78 ? 8.094 3.945 0.245 1.00 91.50 78 GLU A N 1
ATOM 647 C CA . GLU A 1 78 ? 8.479 5.152 -0.489 1.00 91.50 78 GLU A CA 1
ATOM 648 C C . GLU A 1 78 ? 7.950 5.192 -1.926 1.00 91.50 78 GLU A C 1
ATOM 650 O O . GLU A 1 78 ? 7.260 6.131 -2.307 1.00 91.50 78 GLU A O 1
ATOM 655 N N . ASP A 1 79 ? 8.207 4.162 -2.736 1.00 94.88 79 ASP A N 1
ATOM 656 C CA . ASP A 1 79 ? 7.881 4.226 -4.167 1.00 94.88 79 ASP A CA 1
ATOM 657 C C . ASP A 1 79 ? 6.422 3.838 -4.483 1.00 94.88 79 ASP A C 1
ATOM 659 O O . ASP A 1 79 ? 5.904 4.212 -5.541 1.00 94.88 79 ASP A O 1
ATOM 663 N N . LEU A 1 80 ? 5.771 3.058 -3.609 1.00 95.62 80 LEU A N 1
ATOM 664 C CA . LEU A 1 80 ? 4.406 2.551 -3.819 1.00 95.62 80 LEU A CA 1
ATOM 665 C C . LEU A 1 80 ? 3.348 3.249 -2.953 1.00 95.62 80 LEU A C 1
ATOM 667 O O . LEU A 1 80 ? 2.189 3.315 -3.361 1.00 95.62 80 LEU A O 1
ATOM 671 N N . LEU A 1 81 ? 3.720 3.728 -1.767 1.00 94.31 81 LEU A N 1
ATOM 672 C CA . LEU A 1 81 ? 2.811 4.383 -0.824 1.00 94.31 81 LEU A CA 1
ATOM 673 C C . LEU A 1 81 ? 3.197 5.843 -0.551 1.00 94.31 81 LEU A C 1
ATOM 675 O O . LEU A 1 81 ? 2.659 6.423 0.389 1.00 94.31 81 LEU A O 1
ATOM 679 N N . ASP A 1 82 ? 4.087 6.426 -1.360 1.00 90.75 82 ASP A N 1
ATOM 680 C CA . ASP A 1 82 ? 4.474 7.846 -1.325 1.00 90.75 82 ASP A CA 1
ATOM 681 C C . ASP A 1 82 ? 5.009 8.329 0.034 1.00 90.75 82 ASP A C 1
ATOM 683 O O . ASP A 1 82 ? 4.797 9.478 0.405 1.00 90.75 82 ASP A O 1
ATOM 687 N N . SER A 1 83 ? 5.633 7.436 0.813 1.00 87.75 83 SER A N 1
ATOM 688 C CA . SER A 1 83 ? 6.151 7.722 2.157 1.00 87.75 83 SER A CA 1
ATOM 689 C C . SER A 1 83 ? 7.646 8.031 2.172 1.00 87.75 83 SER A C 1
ATOM 691 O O . SER A 1 83 ? 8.335 8.014 1.161 1.00 87.75 83 SER A O 1
ATOM 693 N N . THR A 1 84 ? 8.177 8.346 3.347 1.00 81.62 84 THR A N 1
ATOM 694 C CA . THR A 1 84 ? 9.551 8.820 3.552 1.00 81.62 84 THR A CA 1
ATOM 695 C C . THR A 1 84 ? 10.548 7.687 3.809 1.00 81.62 84 THR A C 1
ATOM 697 O O . THR A 1 84 ? 11.632 7.908 4.347 1.00 81.62 84 THR A O 1
ATOM 700 N N . GLY A 1 85 ? 10.178 6.449 3.465 1.00 80.88 85 GLY A N 1
ATOM 701 C CA . GLY A 1 85 ? 11.057 5.278 3.528 1.00 80.88 85 GLY A CA 1
ATOM 702 C C . GLY A 1 85 ? 11.276 4.701 4.932 1.00 80.88 85 GLY A C 1
ATOM 703 O O . GLY A 1 85 ? 12.036 3.743 5.085 1.00 80.88 85 GLY A O 1
ATOM 704 N N . THR A 1 86 ? 10.593 5.219 5.961 1.00 84.75 86 THR A N 1
ATOM 705 C CA . THR A 1 86 ? 10.681 4.713 7.350 1.00 84.75 86 THR A CA 1
ATOM 706 C C . THR A 1 86 ? 10.089 3.310 7.516 1.00 84.75 86 THR A C 1
ATOM 708 O O . THR A 1 86 ? 10.387 2.603 8.481 1.00 84.75 86 THR A O 1
ATOM 711 N N . GLY A 1 87 ? 9.234 2.892 6.579 1.00 89.25 87 GLY A N 1
ATOM 712 C CA . GLY A 1 87 ? 8.525 1.617 6.616 1.00 89.25 87 GLY A CA 1
ATOM 713 C C . GLY A 1 87 ? 7.282 1.621 7.506 1.00 89.25 87 GLY A C 1
ATOM 714 O O . GLY A 1 87 ? 6.648 0.571 7.631 1.00 89.25 87 GLY A O 1
ATOM 715 N N . LEU A 1 88 ? 6.938 2.751 8.133 1.00 90.81 88 LEU A N 1
ATOM 716 C CA . LEU A 1 88 ? 5.778 2.861 9.018 1.00 90.81 88 LEU A CA 1
ATOM 717 C C . LEU A 1 88 ? 4.468 2.799 8.232 1.00 90.81 88 LEU A C 1
ATOM 719 O O . LEU A 1 88 ? 3.589 2.021 8.596 1.00 90.81 88 LEU A O 1
ATOM 723 N N . ARG A 1 89 ? 4.347 3.522 7.111 1.00 91.88 89 ARG A N 1
ATOM 724 C CA . ARG A 1 89 ? 3.136 3.464 6.282 1.00 91.88 89 ARG A CA 1
ATOM 725 C C . ARG A 1 89 ? 2.936 2.072 5.686 1.00 91.88 89 ARG A C 1
ATOM 727 O O . ARG A 1 89 ? 1.806 1.583 5.671 1.00 91.88 89 ARG A O 1
ATOM 734 N N . ARG A 1 90 ? 4.011 1.381 5.292 1.00 95.12 90 ARG A N 1
ATOM 735 C CA . ARG A 1 90 ? 3.955 -0.036 4.899 1.00 95.12 90 ARG A CA 1
ATOM 736 C C . ARG A 1 90 ? 3.337 -0.898 6.002 1.00 95.12 90 ARG A C 1
ATOM 738 O O . ARG A 1 90 ? 2.471 -1.709 5.690 1.00 95.12 90 ARG A O 1
ATOM 745 N N . LYS A 1 91 ? 3.753 -0.746 7.265 1.00 95.50 91 LYS A N 1
ATOM 746 C CA . LYS A 1 91 ? 3.201 -1.539 8.381 1.00 95.50 91 LYS A CA 1
ATOM 747 C C . LYS A 1 91 ? 1.712 -1.272 8.588 1.00 95.50 91 LYS A C 1
ATOM 749 O O . LYS A 1 91 ? 0.937 -2.220 8.699 1.00 95.50 91 LYS A O 1
ATOM 754 N N . VAL A 1 92 ? 1.299 -0.002 8.550 1.00 96.25 92 VAL A N 1
ATOM 755 C CA . VAL A 1 92 ? -0.123 0.368 8.624 1.00 96.25 92 VAL A CA 1
ATOM 756 C C . VAL A 1 92 ? -0.901 -0.263 7.462 1.00 96.25 92 VAL A C 1
ATOM 758 O O . VAL A 1 92 ? -1.974 -0.831 7.669 1.00 96.25 92 VAL A O 1
ATOM 761 N N . PHE A 1 93 ? -0.350 -0.237 6.246 1.00 97.38 93 PHE A N 1
ATOM 762 C CA . PHE A 1 93 ? -0.970 -0.864 5.080 1.00 97.38 93 PHE A CA 1
ATOM 763 C C . PHE A 1 93 ? -1.062 -2.395 5.210 1.00 97.38 93 PHE A C 1
ATOM 765 O O . PHE A 1 93 ? -2.112 -2.971 4.930 1.00 97.38 93 PHE A O 1
ATOM 772 N N . GLU A 1 94 ? -0.014 -3.070 5.689 1.00 97.69 94 GLU A N 1
ATOM 773 C CA . GLU A 1 94 ? -0.024 -4.515 5.962 1.00 97.69 94 GLU A CA 1
ATOM 774 C C . GLU A 1 94 ? -1.079 -4.889 7.017 1.00 97.69 94 GLU A C 1
ATOM 776 O O . GLU A 1 94 ? -1.843 -5.840 6.821 1.00 97.69 94 GLU A O 1
ATOM 781 N N . ALA A 1 95 ? -1.181 -4.117 8.102 1.00 97.50 95 ALA A N 1
ATOM 782 C CA . ALA A 1 95 ? -2.208 -4.305 9.123 1.00 97.50 95 ALA A CA 1
ATOM 783 C C . ALA A 1 95 ? -3.622 -4.077 8.560 1.00 97.50 95 ALA A C 1
ATOM 785 O O . ALA A 1 95 ? -4.528 -4.870 8.827 1.00 97.50 95 ALA A O 1
ATOM 786 N N . TYR A 1 96 ? -3.800 -3.062 7.708 1.00 98.00 96 TYR A N 1
ATOM 787 C CA . TYR A 1 96 ? -5.061 -2.798 7.016 1.00 98.00 96 TYR A CA 1
ATOM 788 C C . TYR A 1 96 ? -5.462 -3.958 6.096 1.00 98.00 96 TYR A C 1
ATOM 790 O O . TYR A 1 96 ? -6.592 -4.441 6.166 1.00 98.00 96 TYR A O 1
ATOM 798 N N . LEU A 1 97 ? -4.532 -4.478 5.290 1.00 97.69 97 LEU A N 1
ATOM 799 C CA . LEU A 1 97 ? -4.773 -5.650 4.446 1.00 97.69 97 LEU A CA 1
ATOM 800 C C . LEU A 1 97 ? -5.166 -6.877 5.277 1.00 97.69 97 LEU A C 1
ATOM 802 O O . LEU A 1 97 ? -6.083 -7.611 4.902 1.00 97.69 97 LEU A O 1
ATOM 806 N N . ASN A 1 98 ? -4.505 -7.096 6.414 1.00 97.06 98 ASN A N 1
ATOM 807 C CA . ASN A 1 98 ? -4.845 -8.183 7.326 1.00 97.06 98 ASN A CA 1
ATOM 808 C C . ASN A 1 98 ? -6.249 -8.013 7.916 1.00 97.06 98 ASN A C 1
ATOM 810 O O . ASN A 1 98 ? -7.009 -8.985 7.940 1.00 97.06 98 ASN A O 1
ATOM 814 N N . TYR A 1 99 ? -6.631 -6.803 8.324 1.00 97.19 99 TYR A N 1
ATOM 815 C CA . TYR A 1 99 ? -7.995 -6.506 8.761 1.00 97.19 99 TYR A CA 1
ATOM 816 C C . TYR A 1 99 ? -9.021 -6.747 7.640 1.00 97.19 99 TYR A C 1
ATOM 818 O O . TYR A 1 99 ? -10.030 -7.414 7.857 1.00 97.19 99 TYR A O 1
ATOM 826 N N . CYS A 1 100 ? -8.745 -6.310 6.407 1.00 95.44 100 CYS A N 1
ATOM 827 C CA . CYS A 1 100 ? -9.630 -6.568 5.268 1.00 95.44 100 CYS A CA 1
ATOM 828 C C . CYS A 1 100 ? -9.819 -8.062 4.971 1.00 95.44 100 CYS A C 1
ATOM 830 O O . CYS A 1 100 ? -10.901 -8.452 4.539 1.00 95.44 100 CYS A O 1
ATOM 832 N N . LYS A 1 101 ? -8.790 -8.893 5.190 1.00 94.44 101 LYS A N 1
ATOM 833 C CA . LYS A 1 101 ? -8.872 -10.352 5.006 1.00 94.44 101 LYS A CA 1
ATOM 834 C C . LYS A 1 101 ? -9.754 -11.033 6.055 1.00 94.44 101 LYS A C 1
ATOM 836 O O . LYS A 1 101 ? -10.392 -12.030 5.747 1.00 94.44 101 LYS A O 1
ATOM 841 N N . ASN A 1 102 ? -9.749 -10.545 7.295 1.00 93.94 102 ASN A N 1
ATOM 842 C CA . ASN A 1 102 ? -10.614 -11.049 8.363 1.00 93.94 102 ASN A CA 1
ATOM 843 C C . ASN A 1 102 ? -10.870 -9.925 9.368 1.00 93.94 102 ASN A C 1
ATOM 845 O O . ASN A 1 102 ? -9.946 -9.469 10.042 1.00 93.94 102 ASN A O 1
ATOM 849 N N . LYS A 1 103 ? -12.121 -9.485 9.469 1.00 94.81 103 LYS A N 1
ATOM 850 C CA . LYS A 1 103 ? -12.509 -8.303 10.242 1.00 94.81 103 LYS A CA 1
ATOM 851 C C . LYS A 1 103 ? -12.730 -8.639 11.717 1.00 94.81 103 LYS A C 1
ATOM 853 O O . LYS A 1 103 ? -13.833 -8.496 12.233 1.00 94.81 103 LYS A O 1
ATOM 858 N N . THR A 1 104 ? -11.689 -9.117 12.390 1.00 96.69 104 THR A N 1
ATOM 859 C CA . THR A 1 104 ? -11.737 -9.389 13.833 1.00 96.69 104 THR A CA 1
ATOM 860 C C . THR A 1 104 ? -11.337 -8.160 14.640 1.00 96.69 104 THR A C 1
ATOM 862 O O . THR A 1 104 ? -10.543 -7.334 14.184 1.00 96.69 104 THR A O 1
ATOM 865 N N . GLU A 1 105 ? -11.827 -8.074 15.877 1.00 95.81 105 GLU A N 1
ATOM 866 C CA . GLU A 1 105 ? -11.447 -7.018 16.822 1.00 95.81 105 GLU A CA 1
ATOM 867 C C . GLU A 1 105 ? -9.934 -7.000 17.081 1.00 95.81 105 GLU A C 1
ATOM 869 O O . GLU A 1 105 ? -9.305 -5.950 17.048 1.00 95.81 105 GLU A O 1
ATOM 874 N N . SER A 1 106 ? -9.308 -8.173 17.219 1.00 96.12 106 SER A N 1
ATOM 875 C CA . SER A 1 106 ? -7.850 -8.281 17.371 1.00 96.12 106 SER A CA 1
ATOM 876 C C . SER A 1 106 ? -7.082 -7.650 16.198 1.00 96.12 106 SER A C 1
ATOM 878 O O . SER A 1 106 ? -6.093 -6.950 16.417 1.00 96.12 106 SER A O 1
ATOM 880 N N . ARG A 1 107 ? -7.546 -7.829 14.951 1.00 97.06 107 ARG A N 1
ATOM 881 C CA . ARG A 1 107 ? -6.912 -7.220 13.767 1.00 97.06 107 ARG A CA 1
ATOM 882 C C . ARG A 1 107 ? -7.192 -5.724 13.661 1.00 97.06 107 ARG A C 1
ATOM 884 O O . ARG A 1 107 ? -6.325 -4.987 13.200 1.00 97.06 107 ARG A O 1
ATOM 891 N N . LEU A 1 108 ? -8.365 -5.277 14.109 1.00 96.88 108 LEU A N 1
ATOM 892 C CA . LEU A 1 108 ? -8.682 -3.854 14.222 1.00 96.88 108 LEU A CA 1
ATOM 893 C C . LEU A 1 108 ? -7.774 -3.166 15.250 1.00 96.88 108 LEU A C 1
ATOM 895 O O . LEU A 1 108 ? -7.216 -2.108 14.968 1.00 96.88 108 LEU A O 1
ATOM 899 N N . ASN A 1 109 ? -7.575 -3.794 16.409 1.00 96.44 109 ASN A N 1
ATOM 900 C CA . ASN A 1 109 ? -6.689 -3.299 17.460 1.00 96.44 109 ASN A CA 1
ATOM 901 C C . ASN A 1 109 ? -5.238 -3.229 16.976 1.00 96.44 109 ASN A C 1
ATOM 903 O O . ASN A 1 109 ? -4.574 -2.225 17.216 1.00 96.44 109 ASN A O 1
ATOM 907 N N . LEU A 1 110 ? -4.771 -4.234 16.225 1.00 96.81 110 LEU A N 1
ATOM 908 C CA . LEU A 1 110 ? -3.444 -4.203 15.607 1.00 96.81 110 LEU A CA 1
ATOM 909 C C . LEU A 1 110 ? -3.302 -3.057 14.593 1.00 96.81 110 LEU A C 1
ATOM 911 O O . LEU A 1 110 ? -2.313 -2.334 14.635 1.0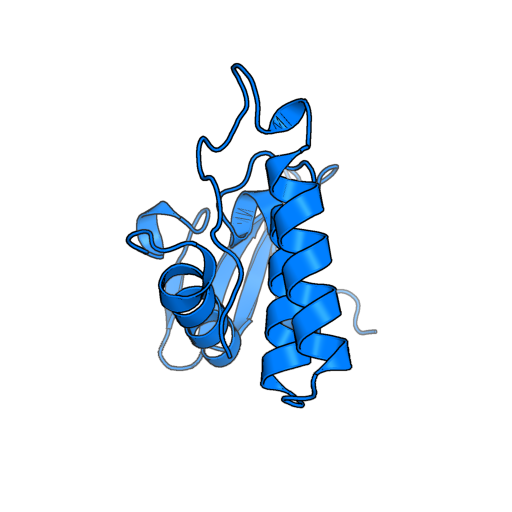0 96.81 110 LEU A O 1
ATOM 915 N N . LEU A 1 111 ? -4.291 -2.851 13.714 1.00 97.56 111 LEU A N 1
ATOM 916 C CA . LEU A 1 111 ? -4.288 -1.715 12.785 1.00 97.56 111 LEU A CA 1
ATOM 917 C C . LEU A 1 111 ? -4.209 -0.380 13.536 1.00 97.56 111 LEU A C 1
ATOM 919 O O . LEU A 1 111 ? -3.402 0.475 13.183 1.00 97.56 111 LEU A O 1
ATOM 923 N N . ASN A 1 112 ? -5.005 -0.211 14.591 1.00 97.25 112 ASN A N 1
ATOM 924 C CA . ASN A 1 112 ? -4.993 1.010 15.391 1.00 97.25 112 ASN A CA 1
ATOM 925 C C . ASN A 1 112 ? -3.673 1.219 16.150 1.00 97.25 112 ASN A C 1
ATOM 927 O O . ASN A 1 112 ? -3.236 2.361 16.266 1.00 97.25 112 ASN A O 1
ATOM 931 N N . ALA A 1 113 ? -3.015 0.149 16.601 1.00 96.06 113 ALA A N 1
ATOM 932 C CA . ALA A 1 113 ? -1.693 0.227 17.222 1.00 96.06 113 ALA A CA 1
ATOM 933 C C . ALA A 1 113 ? -0.600 0.647 16.221 1.00 96.06 113 ALA A C 1
ATOM 935 O O . ALA A 1 113 ? 0.249 1.474 16.545 1.00 96.06 113 ALA A O 1
ATOM 936 N N . GLU A 1 114 ? -0.634 0.137 14.985 1.00 95.75 114 GLU A N 1
ATOM 937 C CA . GLU A 1 114 ? 0.302 0.570 13.936 1.00 95.75 114 GLU A CA 1
ATOM 938 C C . GLU A 1 114 ? 0.059 2.033 13.524 1.00 95.75 114 GLU A C 1
ATOM 940 O O . GLU A 1 114 ? 1.012 2.769 13.274 1.00 95.75 114 GLU A O 1
ATOM 945 N N . ILE A 1 115 ? -1.204 2.481 13.501 1.00 94.12 115 ILE A N 1
ATOM 946 C CA . ILE A 1 115 ? -1.571 3.893 13.286 1.00 94.12 115 ILE A CA 1
ATOM 947 C C . ILE A 1 115 ? -0.993 4.787 14.390 1.00 94.12 115 ILE A C 1
ATOM 949 O O . ILE A 1 115 ? -0.430 5.843 14.102 1.00 94.12 115 ILE A O 1
ATOM 953 N N . GLU A 1 116 ? -1.116 4.371 15.649 1.00 92.75 116 GLU A N 1
ATOM 954 C CA . GLU A 1 116 ? -0.561 5.089 16.798 1.00 92.75 116 GLU A CA 1
ATOM 955 C C . GLU A 1 116 ? 0.969 5.169 16.708 1.00 92.75 116 GLU A C 1
ATOM 957 O O . GLU A 1 116 ? 1.530 6.262 16.743 1.00 92.75 116 GLU A O 1
ATOM 962 N N . CYS A 1 117 ? 1.640 4.048 16.424 1.00 90.81 117 CYS A N 1
ATOM 963 C CA . CYS A 1 117 ? 3.089 4.011 16.216 1.00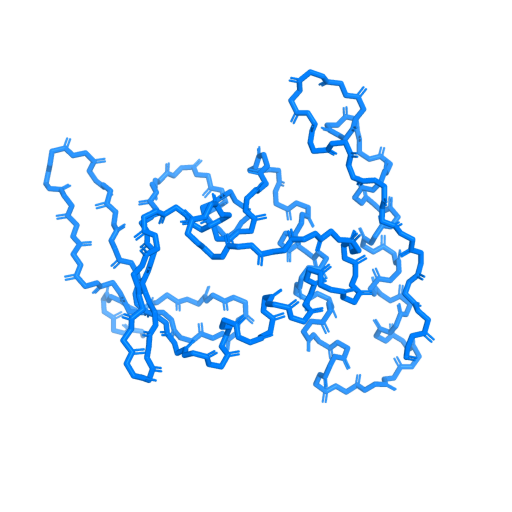 90.81 117 CYS A CA 1
ATOM 964 C C . CYS A 1 117 ? 3.551 4.919 15.061 1.00 90.81 117 CYS A C 1
ATOM 966 O O . CYS A 1 117 ? 4.556 5.623 15.184 1.00 90.81 117 CYS A O 1
ATOM 968 N N . HIS A 1 118 ? 2.812 4.936 13.946 1.00 89.44 118 HIS A N 1
ATOM 969 C CA . HIS A 1 118 ? 3.064 5.851 12.834 1.00 89.44 118 HIS A CA 1
ATOM 970 C C . HIS A 1 118 ? 2.975 7.320 13.281 1.00 89.44 118 HIS A C 1
ATOM 972 O O . HIS A 1 118 ? 3.856 8.122 12.965 1.00 89.44 118 HIS A O 1
ATOM 978 N N . ASN A 1 119 ? 1.936 7.671 14.041 1.00 87.69 119 ASN A N 1
ATOM 979 C CA . ASN A 1 119 ? 1.700 9.036 14.504 1.00 87.69 119 ASN A CA 1
ATOM 980 C C . ASN A 1 119 ? 2.717 9.505 15.559 1.00 87.69 119 ASN A C 1
ATOM 982 O O . ASN A 1 119 ? 3.072 10.681 15.545 1.00 87.69 119 ASN A O 1
ATOM 986 N N . ASP A 1 120 ? 3.214 8.609 16.414 1.00 84.75 120 ASP A N 1
ATOM 987 C CA . ASP A 1 120 ? 4.141 8.933 17.512 1.00 84.75 120 ASP A CA 1
ATOM 988 C C . ASP A 1 120 ? 5.622 8.954 17.097 1.00 84.75 120 ASP A C 1
ATOM 990 O O . ASP A 1 120 ? 6.506 9.340 17.869 1.00 84.75 120 ASP A O 1
ATOM 994 N N . SER A 1 121 ? 5.930 8.531 15.871 1.00 77.38 121 SER A N 1
ATOM 995 C CA . SER A 1 121 ? 7.296 8.502 15.356 1.00 77.38 121 SER A CA 1
ATOM 996 C C . SER A 1 121 ? 7.938 9.894 15.321 1.00 77.38 121 SER A C 1
ATOM 998 O O . SER A 1 121 ? 7.405 10.840 14.758 1.00 77.38 121 SER A O 1
ATOM 1000 N N . LYS A 1 122 ? 9.181 10.034 15.799 1.00 66.12 122 LYS A N 1
ATOM 1001 C CA . LYS A 1 122 ? 9.932 11.305 15.671 1.00 66.12 122 LYS A CA 1
ATOM 1002 C C . LYS A 1 122 ? 10.165 11.724 14.209 1.00 66.12 122 LYS A C 1
ATOM 1004 O O . LYS A 1 122 ? 10.433 12.893 13.931 1.00 66.12 122 LYS A O 1
ATOM 1009 N N . PHE A 1 123 ? 10.032 10.777 13.279 1.00 57.62 123 PHE A N 1
ATOM 1010 C CA . PHE A 1 123 ? 10.102 10.995 11.834 1.00 57.62 123 PHE A CA 1
ATOM 1011 C C . PHE A 1 123 ? 8.760 11.438 11.225 1.00 57.62 123 PHE A C 1
ATOM 1013 O O . PHE A 1 123 ? 8.749 11.916 10.096 1.00 57.62 123 PHE A O 1
ATOM 1020 N N . SER A 1 124 ? 7.646 11.354 11.966 1.00 50.94 124 SER A N 1
ATOM 1021 C CA . SER A 1 124 ? 6.370 11.997 11.612 1.00 50.94 124 SER A CA 1
ATOM 1022 C C . SER A 1 124 ? 6.288 13.449 12.133 1.00 50.94 124 SER A C 1
ATOM 1024 O O . SER A 1 124 ? 5.417 14.215 11.712 1.00 50.94 124 SER A O 1
ATOM 1026 N N . SER A 1 125 ? 7.249 13.888 12.966 1.00 43.09 125 SER A N 1
ATOM 1027 C CA . SER A 1 125 ? 7.238 15.198 13.640 1.00 43.09 125 SER A CA 1
ATOM 1028 C C . SER A 1 125 ? 8.212 16.285 13.129 1.00 43.09 125 SER A C 1
ATOM 1030 O O . SER A 1 125 ? 8.267 17.346 13.749 1.00 43.09 125 SER A O 1
ATOM 1032 N N . GLY A 1 126 ? 8.950 16.128 12.015 1.00 38.22 126 GLY A N 1
ATOM 1033 C CA . GLY A 1 126 ? 9.751 17.257 11.492 1.00 38.22 126 GLY A CA 1
ATOM 1034 C C . GLY A 1 126 ? 10.640 17.018 10.263 1.00 38.22 126 GLY A C 1
ATOM 1035 O O . GLY A 1 126 ? 11.374 16.039 10.196 1.00 38.22 126 GLY A O 1
ATOM 1036 N N . ASN A 1 127 ? 10.575 17.980 9.328 1.00 42.78 127 ASN A N 1
ATOM 1037 C CA . ASN A 1 127 ? 11.316 18.227 8.068 1.00 42.78 127 ASN A CA 1
ATOM 1038 C C . ASN A 1 127 ? 11.413 17.125 7.000 1.00 42.78 127 ASN A C 1
ATOM 1040 O O . ASN A 1 127 ? 11.538 17.461 5.827 1.00 42.78 127 ASN A O 1
ATOM 1044 N N . PHE A 1 128 ? 11.266 15.858 7.367 1.00 46.34 128 PHE A N 1
ATOM 1045 C CA . PHE A 1 128 ? 11.139 14.722 6.445 1.00 46.34 128 PHE A CA 1
ATOM 1046 C C . PHE A 1 128 ? 9.833 13.958 6.686 1.00 46.34 128 PHE A C 1
ATOM 1048 O O . PHE A 1 128 ? 9.741 12.779 6.368 1.00 46.34 128 PHE A O 1
ATOM 1055 N N . SER A 1 129 ? 8.842 14.601 7.311 1.00 48.81 129 SER A N 1
ATOM 1056 C CA . SER A 1 129 ? 7.599 13.944 7.682 1.00 48.81 129 SER A CA 1
ATOM 1057 C C . SER A 1 129 ? 6.533 14.092 6.615 1.00 48.81 129 SER A C 1
ATOM 1059 O O . SER A 1 129 ? 6.198 15.188 6.159 1.00 48.81 129 SER A O 1
ATOM 1061 N N . GLU A 1 130 ? 5.903 12.970 6.311 1.00 54.16 130 GLU A N 1
ATOM 1062 C CA . GLU A 1 130 ? 4.518 12.990 5.892 1.00 54.16 130 GLU A CA 1
ATOM 1063 C C . GLU A 1 130 ? 3.713 13.572 7.052 1.00 54.16 130 GLU A C 1
ATOM 1065 O O . GLU A 1 130 ? 3.528 12.927 8.083 1.00 54.16 130 GLU A O 1
ATOM 1070 N N . LYS A 1 131 ? 3.278 14.828 6.944 1.00 58.94 131 LYS A N 1
ATOM 1071 C CA . LYS A 1 131 ? 2.443 15.481 7.964 1.00 58.94 131 LYS A CA 1
ATOM 1072 C C . LYS A 1 131 ? 1.009 14.935 7.936 1.00 58.94 131 LYS A C 1
ATOM 1074 O O . LYS A 1 131 ? 0.056 15.704 7.862 1.00 58.94 131 LYS A O 1
ATOM 1079 N N . ILE A 1 132 ? 0.841 13.617 7.962 1.00 71.56 132 ILE A N 1
ATOM 1080 C CA . ILE A 1 132 ? -0.464 12.963 7.960 1.00 71.56 132 ILE A CA 1
ATOM 1081 C C . ILE A 1 132 ? -0.635 12.288 9.314 1.00 71.56 132 ILE A C 1
ATOM 1083 O O . ILE A 1 132 ? -0.041 11.249 9.591 1.00 71.56 132 ILE A O 1
ATOM 1087 N N . LYS A 1 133 ? -1.457 12.902 10.169 1.00 81.00 133 LYS A N 1
ATOM 1088 C CA . LYS A 1 133 ? -1.996 12.218 11.343 1.00 81.00 133 LYS A CA 1
ATOM 1089 C C . LYS A 1 133 ? -3.145 11.337 10.884 1.00 81.00 133 LYS A C 1
ATOM 1091 O O . LYS A 1 133 ? -4.113 11.835 10.316 1.00 81.00 133 LYS A O 1
ATOM 1096 N N . ILE A 1 134 ? -3.027 10.043 11.141 1.00 87.69 134 ILE A N 1
ATOM 1097 C CA . ILE A 1 134 ? -4.046 9.063 10.782 1.00 87.69 134 ILE A CA 1
ATOM 1098 C C . ILE A 1 134 ? -4.976 8.878 11.986 1.00 87.69 134 ILE A C 1
ATOM 1100 O O . ILE A 1 134 ? -4.514 8.606 13.095 1.00 87.69 134 ILE A O 1
ATOM 1104 N N . GLU A 1 135 ? -6.283 9.042 11.793 1.00 88.00 135 GLU A N 1
ATOM 1105 C CA . GLU A 1 135 ? -7.273 8.760 12.839 1.00 88.00 135 GLU A CA 1
ATOM 1106 C C . GLU A 1 135 ? -7.400 7.252 13.098 1.00 88.00 135 GLU A C 1
ATOM 1108 O O . GLU A 1 135 ? -7.179 6.434 12.203 1.00 88.00 135 GLU A O 1
ATOM 1113 N N . LYS A 1 136 ? -7.834 6.870 14.309 1.00 88.75 136 LYS A N 1
ATOM 1114 C CA . LYS A 1 136 ? -8.175 5.470 14.602 1.00 88.75 136 LYS A CA 1
ATOM 1115 C C . LYS A 1 136 ? -9.231 4.964 13.619 1.00 88.75 136 LYS A C 1
ATOM 1117 O O . LYS A 1 136 ? -10.280 5.581 13.417 1.00 88.75 136 LYS A O 1
ATOM 1122 N N . PHE A 1 137 ? -8.959 3.804 13.040 1.00 92.06 137 PHE A N 1
ATOM 1123 C CA . PHE A 1 137 ? -9.842 3.124 12.115 1.00 92.06 137 PHE A CA 1
ATOM 1124 C C . PHE A 1 137 ? -11.040 2.523 12.864 1.00 92.06 137 PHE A C 1
ATOM 1126 O O . PHE A 1 137 ? -10.868 1.870 13.896 1.00 92.06 137 PHE A O 1
ATOM 1133 N N . LYS A 1 138 ? -12.257 2.756 12.351 1.00 85.81 138 LYS A N 1
ATOM 1134 C CA . LYS A 1 138 ? -13.520 2.386 13.024 1.00 85.81 138 LYS A CA 1
ATOM 1135 C C . LYS A 1 138 ? -14.156 1.067 12.553 1.00 85.81 138 LYS A C 1
ATOM 1137 O O . LYS A 1 138 ? -15.069 0.605 13.225 1.00 85.81 138 LYS A O 1
ATOM 1142 N N . GLY A 1 139 ? -13.624 0.435 11.499 1.00 74.19 139 GLY A N 1
ATOM 1143 C CA . GLY A 1 139 ? -14.085 -0.873 10.999 1.00 74.19 139 GLY A CA 1
ATOM 1144 C C . GLY A 1 139 ? -15.248 -0.815 10.019 1.00 74.19 139 GLY A C 1
ATOM 1145 O O . GLY A 1 139 ? -16.247 -0.143 10.339 1.00 74.19 139 GLY A O 1
#

pLDDT: mean 89.7, std 13.27, range [38.22, 98.44]